Protein AF-A0A7R9UVR1-F1 (afdb_monomer_lite)

Radius of gyration: 29.75 Å; chains: 1; bounding box: 66×22×89 Å

Organism: Diacronema lutheri (NCBI:txid2081491)

pLDDT: mean 82.29, std 15.9, range [39.88, 96.25]

Structure (mmCIF, N/CA/C/O backbone):
data_AF-A0A7R9UVR1-F1
#
_entry.id   AF-A0A7R9UVR1-F1
#
loop_
_atom_site.group_PDB
_atom_site.id
_atom_site.type_symbol
_atom_site.label_atom_id
_atom_site.label_alt_id
_atom_site.label_comp_id
_atom_site.label_asym_id
_atom_site.label_entity_id
_atom_site.label_seq_id
_atom_site.pdbx_PDB_ins_code
_atom_site.Cartn_x
_atom_site.Cartn_y
_atom_site.Cartn_z
_atom_site.occupancy
_atom_site.B_iso_or_equiv
_atom_site.auth_seq_id
_atom_site.auth_comp_id
_atom_site.auth_asym_id
_atom_site.auth_atom_id
_atom_site.pdbx_PDB_model_num
ATOM 1 N N . ALA A 1 1 ? 2.947 2.803 -9.183 1.00 72.75 1 ALA A N 1
ATOM 2 C CA . ALA A 1 1 ? 2.234 4.051 -8.822 1.00 72.75 1 ALA A CA 1
ATOM 3 C C . ALA A 1 1 ? 0.709 3.906 -8.888 1.00 72.75 1 ALA A C 1
ATOM 5 O O . ALA A 1 1 ? 0.065 4.100 -7.869 1.00 72.75 1 ALA A O 1
ATOM 6 N N . LEU A 1 2 ? 0.120 3.517 -10.029 1.00 87.69 2 LEU A N 1
ATOM 7 C CA . LEU A 1 2 ? -1.346 3.423 -10.174 1.00 87.69 2 LEU A CA 1
ATOM 8 C C . LEU A 1 2 ? -2.016 2.459 -9.180 1.00 87.69 2 LEU A C 1
ATOM 10 O O . LEU A 1 2 ? -2.982 2.841 -8.531 1.00 87.69 2 LEU A O 1
ATOM 14 N N . VAL A 1 3 ? -1.470 1.249 -9.014 1.00 89.31 3 VAL A N 1
ATOM 15 C CA . VAL A 1 3 ? -1.991 0.250 -8.058 1.00 89.31 3 VAL A CA 1
ATOM 16 C C . VAL A 1 3 ? -2.031 0.812 -6.633 1.00 89.31 3 VAL A C 1
ATOM 18 O O . VAL A 1 3 ? -3.046 0.691 -5.957 1.00 89.31 3 VAL A O 1
ATOM 21 N N . LEU A 1 4 ? -0.973 1.518 -6.221 1.00 91.94 4 LEU A N 1
ATOM 22 C CA . LEU A 1 4 ? -0.893 2.198 -4.926 1.00 91.94 4 LEU A CA 1
ATOM 23 C C . LEU A 1 4 ? -2.024 3.215 -4.736 1.00 91.94 4 LEU A C 1
ATOM 25 O O . LEU A 1 4 ? -2.702 3.192 -3.714 1.00 91.94 4 LEU A O 1
ATOM 29 N N . CYS A 1 5 ? -2.265 4.075 -5.729 1.00 93.50 5 CYS A N 1
ATOM 30 C CA . CYS A 1 5 ? -3.325 5.081 -5.653 1.00 93.50 5 CYS A CA 1
ATOM 31 C C . CYS A 1 5 ? -4.727 4.456 -5.612 1.00 93.50 5 CYS A C 1
ATOM 33 O O . CYS A 1 5 ? -5.573 4.909 -4.844 1.00 93.50 5 CYS A O 1
ATOM 35 N N . VAL A 1 6 ? -4.976 3.417 -6.416 1.00 94.88 6 VAL A N 1
ATOM 36 C CA . VAL A 1 6 ? -6.276 2.726 -6.454 1.00 94.88 6 VAL A CA 1
ATOM 37 C C . VAL A 1 6 ? -6.572 2.070 -5.109 1.00 94.88 6 VAL A C 1
ATOM 39 O O . VAL A 1 6 ? -7.637 2.305 -4.539 1.00 94.88 6 VAL A O 1
ATOM 42 N N . PHE A 1 7 ? -5.620 1.312 -4.560 1.00 94.56 7 PHE A N 1
ATOM 43 C CA . PHE A 1 7 ? -5.794 0.695 -3.248 1.00 94.56 7 PHE A CA 1
ATOM 44 C C . PHE A 1 7 ? -5.912 1.734 -2.132 1.00 94.56 7 PHE A C 1
ATOM 46 O O . PHE A 1 7 ? -6.785 1.585 -1.286 1.00 94.56 7 PHE A O 1
ATOM 53 N N . ALA A 1 8 ? -5.153 2.833 -2.173 1.00 94.62 8 ALA A N 1
ATOM 54 C CA . ALA A 1 8 ? -5.292 3.913 -1.197 1.00 94.62 8 ALA A CA 1
ATOM 55 C C . ALA A 1 8 ? -6.711 4.513 -1.185 1.00 94.62 8 ALA A C 1
ATOM 57 O O . ALA A 1 8 ? -7.279 4.728 -0.114 1.00 94.62 8 ALA A O 1
ATOM 58 N N . ILE A 1 9 ? -7.318 4.740 -2.356 1.00 95.12 9 ILE A N 1
ATOM 59 C CA . ILE A 1 9 ? -8.695 5.254 -2.454 1.00 95.12 9 ILE A CA 1
ATOM 60 C C . ILE A 1 9 ? -9.707 4.231 -1.932 1.00 95.12 9 ILE A C 1
ATOM 62 O O . ILE A 1 9 ? -10.597 4.598 -1.164 1.00 95.12 9 ILE A O 1
ATOM 66 N N . ILE A 1 10 ? -9.557 2.955 -2.295 1.00 94.81 10 ILE A N 1
ATOM 67 C CA . ILE A 1 10 ? -10.413 1.876 -1.782 1.00 94.81 10 ILE A CA 1
ATOM 68 C C . ILE A 1 10 ? -10.289 1.782 -0.253 1.00 94.81 10 ILE A C 1
ATOM 70 O O . ILE A 1 10 ? -11.297 1.714 0.446 1.00 94.81 10 ILE A O 1
ATOM 74 N N . GLY A 1 11 ? -9.072 1.856 0.287 1.00 92.31 11 GLY A N 1
ATOM 75 C CA . GLY A 1 11 ? -8.818 1.855 1.724 1.00 92.31 11 GLY A CA 1
ATOM 76 C C . GLY A 1 11 ? -9.487 3.029 2.444 1.00 92.31 11 GLY A C 1
ATOM 77 O O . GLY A 1 11 ? -10.083 2.831 3.500 1.00 92.31 11 GLY A O 1
ATOM 78 N N . MET A 1 12 ? -9.487 4.231 1.856 1.00 93.56 12 MET A N 1
ATOM 79 C CA . MET A 1 12 ? -10.249 5.368 2.398 1.00 93.56 12 MET A CA 1
ATOM 80 C C . MET A 1 12 ? -11.758 5.110 2.409 1.00 93.56 12 MET A C 1
ATOM 82 O O . MET A 1 12 ? -12.429 5.449 3.380 1.00 93.56 12 MET A O 1
ATOM 86 N N . GLN A 1 13 ? -12.301 4.508 1.349 1.00 92.62 13 GLN A N 1
ATOM 87 C CA . GLN A 1 13 ? -13.732 4.203 1.268 1.00 92.62 13 GLN A CA 1
ATOM 88 C C . GLN A 1 13 ? -14.159 3.148 2.296 1.00 92.62 13 GLN A C 1
ATOM 90 O O . GLN A 1 13 ? -15.254 3.241 2.843 1.00 92.62 13 GLN A O 1
ATOM 95 N N . LEU A 1 14 ? -13.298 2.168 2.575 1.00 91.31 14 LEU A N 1
ATOM 96 C CA . LEU A 1 14 ? -13.593 1.076 3.504 1.00 91.31 14 LEU A CA 1
ATOM 97 C C . LEU A 1 14 ? -13.311 1.433 4.967 1.00 91.31 14 LEU A C 1
ATOM 99 O O . LEU A 1 14 ? -14.070 1.042 5.852 1.00 91.31 14 LEU A O 1
ATOM 103 N N . PHE A 1 15 ? -12.220 2.154 5.229 1.00 90.56 15 PHE A N 1
ATOM 104 C CA . PHE A 1 15 ? -11.678 2.334 6.578 1.00 90.56 15 PHE A CA 1
ATOM 105 C C . PHE A 1 15 ? -11.545 3.798 7.005 1.00 90.56 15 PHE A C 1
ATOM 107 O O . PHE A 1 15 ? -11.273 4.059 8.173 1.00 90.56 15 PHE A O 1
ATOM 114 N N . GLY A 1 16 ? -11.751 4.767 6.109 1.00 86.69 16 GLY A N 1
ATOM 115 C CA . GLY A 1 16 ? -11.497 6.183 6.400 1.00 86.69 16 GLY A CA 1
ATOM 116 C C . GLY A 1 16 ? -12.417 6.804 7.451 1.00 86.69 16 GLY A C 1
ATOM 117 O O . GLY A 1 16 ? -12.056 7.810 8.053 1.00 86.69 16 GLY A O 1
ATOM 118 N N . GLN A 1 17 ? -13.576 6.192 7.711 1.00 84.44 17 GLN A N 1
ATOM 119 C CA . GLN A 1 17 ? -14.498 6.606 8.778 1.00 84.44 17 GLN A CA 1
ATOM 120 C C . GLN A 1 17 ? -14.344 5.786 10.064 1.00 84.44 17 GLN A C 1
ATOM 122 O O . GLN A 1 17 ? -15.000 6.086 11.062 1.00 84.44 17 GLN A O 1
ATOM 127 N N . LEU A 1 18 ? -13.516 4.738 10.055 1.00 84.25 18 LEU A N 1
ATOM 128 C CA . LEU A 1 18 ? -13.335 3.892 11.225 1.00 84.25 18 LEU A CA 1
ATOM 129 C C . LEU A 1 18 ? -12.326 4.521 12.192 1.00 84.25 18 LEU A C 1
ATOM 131 O O . LEU A 1 18 ? -11.320 5.087 11.754 1.00 84.25 18 LEU A O 1
ATOM 135 N N . PRO A 1 19 ? -12.549 4.393 13.511 1.00 75.94 19 PRO A N 1
ATOM 136 C CA . PRO A 1 19 ? -11.560 4.795 14.496 1.00 75.94 19 PRO A CA 1
ATOM 137 C C . PRO A 1 19 ? -10.287 3.966 14.306 1.00 75.94 19 PRO A C 1
ATOM 139 O O . PRO A 1 19 ? -10.300 2.750 14.483 1.00 75.94 19 PRO A O 1
ATOM 142 N N . SER A 1 20 ? -9.182 4.620 13.951 1.00 69.38 20 SER A N 1
ATOM 143 C CA . SER A 1 20 ? -7.864 3.987 13.934 1.00 69.38 20 SER A CA 1
ATOM 144 C C . SER A 1 20 ? -7.091 4.361 15.192 1.00 69.38 20 SER A C 1
ATOM 146 O O . SER A 1 20 ? -7.002 5.535 15.551 1.00 69.38 20 SER A O 1
ATOM 148 N N . ALA A 1 21 ? -6.500 3.363 15.846 1.00 64.75 21 ALA A N 1
ATOM 149 C CA . ALA A 1 21 ? -5.586 3.567 16.968 1.00 64.75 21 ALA A CA 1
ATOM 150 C C . ALA A 1 21 ? -4.155 3.920 16.512 1.00 64.75 21 ALA A C 1
ATOM 152 O O . ALA A 1 21 ? -3.315 4.278 17.337 1.00 64.75 21 ALA A O 1
ATOM 153 N N . THR A 1 22 ? -3.858 3.810 15.211 1.00 67.38 22 THR A N 1
ATOM 154 C CA . THR A 1 22 ? -2.517 3.991 14.643 1.00 67.38 22 THR A CA 1
ATOM 155 C C . THR A 1 22 ? -2.390 5.312 13.885 1.00 67.38 22 THR A C 1
ATOM 157 O O . THR A 1 22 ? -3.321 5.780 13.221 1.00 67.38 22 THR A O 1
ATOM 160 N N . ARG A 1 23 ? -1.197 5.921 13.973 1.00 68.19 23 ARG A N 1
ATOM 161 C CA . ARG A 1 23 ? -0.853 7.152 13.240 1.00 68.19 23 ARG A CA 1
ATOM 162 C C . ARG A 1 23 ? -0.951 6.947 11.726 1.00 68.19 23 ARG A C 1
ATOM 164 O O . ARG A 1 23 ? -1.407 7.845 11.026 1.00 68.19 23 ARG A O 1
ATOM 171 N N . ASP A 1 24 ? -0.588 5.754 11.268 1.00 73.69 24 ASP A N 1
ATOM 172 C CA . ASP A 1 24 ? -0.794 5.305 9.896 1.00 73.69 24 ASP A CA 1
ATOM 173 C C . ASP A 1 24 ? -2.237 4.807 9.783 1.00 73.69 24 ASP A C 1
ATOM 175 O O . ASP A 1 24 ? -2.661 3.898 10.504 1.00 73.69 24 ASP A O 1
ATOM 179 N N . ASN A 1 25 ? -3.040 5.476 8.960 1.00 81.94 25 ASN A N 1
ATOM 180 C CA . ASN A 1 25 ? -4.464 5.195 8.824 1.00 81.94 25 ASN A CA 1
ATOM 181 C C . ASN A 1 25 ? -5.010 5.659 7.469 1.00 81.94 25 ASN A C 1
ATOM 183 O O . ASN A 1 25 ? -4.320 6.311 6.691 1.00 81.94 25 ASN A O 1
ATOM 187 N N . PHE A 1 26 ? -6.270 5.328 7.197 1.00 90.25 26 PHE A N 1
ATOM 188 C CA . PHE A 1 26 ? -6.941 5.648 5.936 1.00 90.25 26 PHE A CA 1
ATOM 189 C C . PHE A 1 26 ? -7.816 6.914 6.013 1.00 90.25 26 PHE A C 1
ATOM 191 O O . PHE A 1 26 ? -8.743 7.066 5.224 1.00 90.25 26 PHE A O 1
ATOM 198 N N . SER A 1 27 ? -7.554 7.831 6.955 1.00 86.81 27 SER A N 1
ATOM 199 C CA . SER A 1 27 ? -8.414 9.010 7.187 1.00 86.81 27 SER A CA 1
ATOM 200 C C . SER A 1 27 ? -8.372 10.057 6.070 1.00 86.81 27 SER A C 1
ATOM 202 O O . SER A 1 27 ? -9.341 10.778 5.847 1.00 86.81 27 SER A O 1
ATOM 204 N N . ASN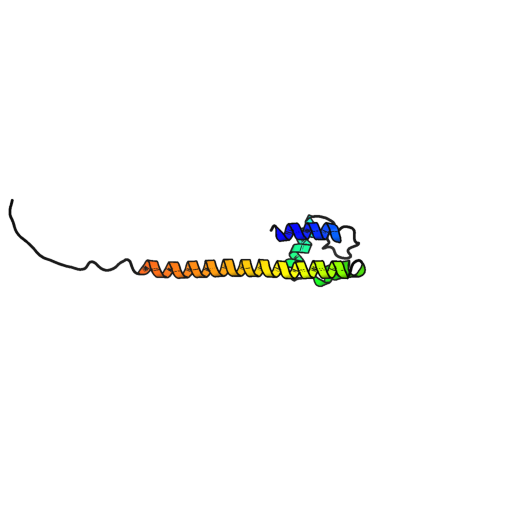 A 1 28 ? -7.241 10.177 5.377 1.00 89.75 28 ASN A N 1
ATOM 205 C CA . ASN A 1 28 ? -7.043 11.117 4.281 1.00 89.75 28 ASN A CA 1
ATOM 206 C C . ASN A 1 28 ? -6.132 10.504 3.219 1.00 89.75 28 ASN A C 1
ATOM 208 O O . ASN A 1 28 ? -5.415 9.541 3.485 1.00 89.75 28 ASN A O 1
ATOM 212 N N . PHE A 1 29 ? -6.135 11.092 2.023 1.00 91.25 29 PHE A N 1
ATOM 213 C CA . PHE A 1 29 ? -5.447 10.521 0.867 1.00 91.25 29 PHE A CA 1
ATOM 214 C C . PHE A 1 29 ? -3.942 10.337 1.083 1.00 91.25 29 PHE A C 1
ATOM 216 O O . PHE A 1 29 ? -3.410 9.285 0.747 1.00 91.25 29 PHE A O 1
ATOM 223 N N . GLY A 1 30 ? -3.261 11.319 1.681 1.00 90.56 30 GLY A N 1
ATOM 224 C CA . GLY A 1 30 ? -1.820 11.232 1.926 1.00 90.56 30 GLY A CA 1
ATOM 225 C C . GLY A 1 30 ? -1.466 10.102 2.893 1.00 90.56 30 GLY A C 1
ATOM 226 O O . GLY A 1 30 ? -0.583 9.297 2.606 1.00 90.56 30 GLY A O 1
ATOM 227 N N . GLN A 1 31 ? -2.202 9.994 4.002 1.00 91.19 31 GLN A N 1
ATOM 228 C CA . GLN A 1 31 ? -2.002 8.914 4.972 1.00 91.19 31 GLN A CA 1
ATOM 229 C C . GLN A 1 31 ? -2.389 7.548 4.404 1.00 91.19 31 GLN A C 1
ATOM 231 O O . GLN A 1 31 ? -1.663 6.583 4.606 1.00 91.19 31 GLN A O 1
ATOM 236 N N . ALA A 1 32 ? -3.465 7.469 3.619 1.00 92.81 32 ALA A N 1
ATOM 237 C CA . ALA A 1 32 ? -3.862 6.245 2.934 1.00 92.81 32 ALA A CA 1
ATOM 238 C C . ALA A 1 32 ? -2.797 5.782 1.928 1.00 92.81 32 ALA A C 1
ATOM 240 O O . ALA A 1 32 ? -2.529 4.585 1.823 1.00 92.81 32 ALA A O 1
ATOM 241 N N . LEU A 1 33 ? -2.161 6.718 1.215 1.00 93.31 33 LEU A N 1
ATOM 242 C CA . LEU A 1 33 ? -1.067 6.424 0.292 1.00 93.31 33 LEU A CA 1
ATOM 243 C C . LEU A 1 33 ? 0.150 5.859 1.039 1.00 93.31 33 LEU A C 1
ATOM 245 O O . LEU A 1 33 ? 0.688 4.832 0.630 1.00 93.31 33 LEU A O 1
ATOM 249 N N . LEU A 1 34 ? 0.544 6.489 2.152 1.00 92.25 34 LEU A N 1
ATOM 250 C CA . LEU A 1 34 ? 1.647 6.025 3.001 1.00 92.25 34 LEU A CA 1
ATOM 251 C C . LEU A 1 34 ? 1.342 4.667 3.640 1.00 92.25 34 LEU A C 1
ATOM 253 O O . LEU A 1 34 ? 2.165 3.763 3.567 1.00 92.25 34 LEU A O 1
ATOM 257 N N . ALA A 1 35 ? 0.146 4.491 4.197 1.00 91.62 35 ALA A N 1
ATOM 258 C CA . ALA A 1 35 ? -0.296 3.233 4.785 1.00 91.62 35 ALA A CA 1
ATOM 259 C C . ALA A 1 35 ? -0.290 2.097 3.750 1.00 91.62 35 ALA A C 1
ATOM 261 O O . ALA A 1 35 ? 0.211 1.010 4.021 1.00 91.62 35 ALA A O 1
ATOM 262 N N . THR A 1 36 ? -0.780 2.355 2.534 1.00 93.38 36 THR A N 1
ATOM 263 C CA . THR A 1 36 ? -0.755 1.371 1.439 1.00 93.38 36 THR A CA 1
ATOM 264 C C . THR A 1 36 ? 0.679 1.057 1.004 1.00 93.38 36 THR A C 1
ATOM 266 O O . THR A 1 36 ? 0.988 -0.097 0.722 1.00 93.38 36 THR A O 1
ATOM 269 N N . PHE A 1 37 ? 1.572 2.052 0.995 1.00 91.62 37 PHE A N 1
ATOM 270 C CA . PHE A 1 37 ? 2.995 1.849 0.714 1.00 91.62 37 PHE A CA 1
ATOM 271 C C . PHE A 1 37 ? 3.672 0.978 1.778 1.00 91.62 37 PHE A C 1
ATOM 273 O O . PHE A 1 37 ? 4.360 0.029 1.425 1.00 91.62 37 PHE A O 1
ATOM 280 N N . VAL A 1 38 ? 3.413 1.230 3.061 1.00 91.81 38 VAL A N 1
ATOM 281 C CA . VAL A 1 38 ? 3.918 0.412 4.177 1.00 91.81 38 VAL A CA 1
ATOM 282 C C . VAL A 1 38 ? 3.450 -1.045 4.055 1.00 91.81 38 VAL A C 1
ATOM 284 O O . VAL A 1 38 ? 4.242 -1.974 4.200 1.00 91.81 38 VAL A O 1
ATOM 287 N N . VAL A 1 39 ? 2.184 -1.273 3.687 1.00 92.25 39 VAL A N 1
ATOM 288 C CA . VAL A 1 39 ? 1.694 -2.639 3.430 1.00 92.25 39 VAL A CA 1
ATOM 289 C C . VAL A 1 39 ? 2.386 -3.272 2.221 1.00 92.25 39 VAL A C 1
ATOM 291 O O . VAL A 1 39 ? 2.727 -4.451 2.266 1.00 92.25 39 VAL A O 1
ATOM 294 N N . MET A 1 40 ? 2.636 -2.496 1.164 1.00 91.00 40 MET A N 1
ATOM 295 C CA . MET A 1 40 ? 3.355 -2.953 -0.027 1.00 91.00 40 MET A CA 1
ATOM 296 C C . MET A 1 40 ? 4.802 -3.361 0.283 1.00 91.00 40 MET A C 1
ATOM 298 O O . MET A 1 40 ? 5.297 -4.304 -0.328 1.00 91.00 40 MET A O 1
ATOM 302 N N . THR A 1 41 ? 5.473 -2.702 1.232 1.00 90.44 41 THR A N 1
ATOM 303 C CA . THR A 1 41 ? 6.822 -3.100 1.670 1.00 90.44 41 THR A CA 1
ATOM 304 C C . THR A 1 41 ? 6.820 -4.307 2.612 1.00 90.44 41 THR A C 1
ATOM 306 O O . THR A 1 41 ? 7.883 -4.849 2.901 1.00 90.44 41 THR A O 1
ATOM 309 N N . GLY A 1 42 ? 5.650 -4.744 3.093 1.00 88.00 42 GLY A N 1
ATOM 310 C CA . GLY A 1 42 ? 5.514 -5.904 3.973 1.00 88.00 42 GLY A CA 1
ATOM 311 C C . GLY A 1 42 ? 5.904 -5.649 5.431 1.00 88.00 42 GLY A C 1
ATOM 312 O O . GLY A 1 42 ? 5.951 -6.599 6.212 1.00 88.00 42 GLY A O 1
ATOM 313 N N . ASP A 1 43 ? 6.110 -4.391 5.825 1.00 89.12 43 ASP A N 1
ATOM 314 C CA . ASP A 1 43 ? 6.429 -4.007 7.203 1.00 89.12 43 ASP A CA 1
ATOM 315 C C . ASP A 1 43 ? 5.207 -3.384 7.892 1.00 89.12 43 ASP A C 1
ATOM 317 O O . ASP A 1 43 ? 4.385 -2.743 7.246 1.00 89.12 43 ASP A O 1
ATOM 321 N N . GLY A 1 44 ? 5.029 -3.608 9.195 1.00 87.25 44 GLY A N 1
ATOM 322 C CA . GLY A 1 44 ? 3.977 -2.965 10.002 1.00 87.25 44 GLY A CA 1
ATOM 323 C C . GLY A 1 44 ? 2.506 -3.227 9.609 1.00 87.25 44 GLY A C 1
ATOM 324 O O . GLY A 1 44 ? 1.595 -2.750 10.289 1.00 87.25 44 GLY A O 1
ATOM 325 N N . TRP A 1 45 ? 2.228 -4.001 8.555 1.00 90.94 45 TRP A N 1
ATOM 326 C CA . TRP A 1 45 ? 0.874 -4.196 8.013 1.00 90.94 45 TRP A CA 1
ATOM 327 C C . TRP A 1 45 ? -0.064 -4.978 8.934 1.00 90.94 45 TRP A C 1
ATOM 329 O O . TRP A 1 45 ? -1.271 -4.740 8.923 1.00 90.94 45 TRP A O 1
ATOM 339 N N . THR A 1 46 ? 0.462 -5.894 9.748 1.00 90.88 46 THR A N 1
ATOM 340 C CA . THR A 1 46 ? -0.335 -6.683 10.701 1.00 90.88 46 THR A CA 1
ATOM 341 C C . THR A 1 46 ? -0.920 -5.802 11.799 1.00 90.88 46 THR A C 1
ATOM 343 O O . THR A 1 46 ? -2.094 -5.942 12.137 1.00 90.88 46 THR A O 1
ATOM 346 N N . ALA A 1 47 ? -0.130 -4.857 12.319 1.00 89.12 47 ALA A N 1
ATOM 347 C CA . ALA A 1 47 ? -0.577 -3.885 13.312 1.00 89.12 47 ALA A CA 1
ATOM 348 C C . ALA A 1 47 ? -1.636 -2.940 12.726 1.00 89.12 47 ALA A C 1
ATOM 350 O O . ALA A 1 47 ? -2.655 -2.674 13.365 1.00 89.12 47 ALA A O 1
ATOM 351 N N . LEU A 1 48 ? -1.432 -2.498 11.482 1.00 90.00 48 LEU A N 1
ATOM 352 C CA . LEU A 1 48 ? -2.395 -1.669 10.764 1.00 90.00 48 LEU A CA 1
ATOM 353 C C . LEU A 1 48 ? -3.721 -2.415 10.526 1.00 90.00 48 LEU A C 1
ATOM 355 O O . LEU A 1 48 ? -4.788 -1.875 10.809 1.00 90.00 48 LEU A O 1
ATOM 359 N N . MET A 1 49 ? -3.669 -3.672 10.072 1.00 91.06 49 MET A N 1
ATOM 360 C CA . MET A 1 49 ? -4.853 -4.521 9.895 1.00 91.06 49 MET A CA 1
ATOM 361 C C . MET A 1 49 ? -5.586 -4.752 11.221 1.00 91.06 49 MET A C 1
ATOM 363 O O . MET A 1 49 ? -6.814 -4.664 11.263 1.00 91.06 49 MET A O 1
ATOM 367 N N . ALA A 1 50 ? -4.853 -5.023 12.305 1.00 89.12 50 ALA A N 1
ATOM 368 C CA . ALA A 1 50 ? -5.431 -5.262 13.625 1.00 89.12 50 ALA A CA 1
ATOM 369 C C . ALA A 1 50 ? -6.265 -4.070 14.127 1.00 89.12 50 ALA A C 1
ATOM 371 O O . ALA A 1 50 ? -7.293 -4.280 14.774 1.00 89.12 50 ALA A O 1
ATOM 372 N N . GLY A 1 51 ? -5.880 -2.839 13.766 1.00 87.38 51 GLY A N 1
ATOM 373 C CA . GLY A 1 51 ? -6.642 -1.626 14.073 1.00 87.38 51 GLY A CA 1
ATOM 374 C C . GLY A 1 51 ? -8.066 -1.629 13.504 1.00 87.38 51 GLY A C 1
ATOM 375 O O . GLY A 1 51 ? -8.988 -1.166 14.170 1.00 87.38 51 GLY A O 1
ATOM 376 N N . TYR A 1 52 ? -8.270 -2.215 12.321 1.00 88.69 52 TYR A N 1
ATOM 377 C CA . TYR A 1 52 ? -9.577 -2.272 11.648 1.00 88.69 52 TYR A CA 1
ATOM 378 C C . TYR A 1 52 ? -10.305 -3.607 11.831 1.00 88.69 52 TYR A C 1
ATOM 380 O O . TYR A 1 52 ? -11.531 -3.681 11.701 1.00 88.69 52 TYR A O 1
ATOM 388 N N . TYR A 1 53 ? -9.570 -4.665 12.180 1.00 88.69 53 TYR A N 1
ATOM 389 C CA . TYR A 1 53 ? -10.099 -6.021 12.316 1.00 88.69 53 TYR A CA 1
ATOM 390 C C . TYR A 1 53 ? -11.235 -6.126 13.341 1.00 88.69 53 TYR A C 1
ATOM 392 O O . TYR A 1 53 ? -12.174 -6.894 13.152 1.00 88.69 53 TYR A O 1
ATOM 400 N N . THR A 1 54 ? -11.185 -5.322 14.403 1.00 86.81 54 THR A N 1
ATOM 401 C CA . THR A 1 54 ? -12.217 -5.278 15.452 1.00 86.81 54 THR A CA 1
ATOM 402 C C . THR A 1 54 ? -13.570 -4.769 14.951 1.00 86.81 54 THR A C 1
ATOM 404 O O . THR A 1 54 ? -14.600 -5.153 15.498 1.00 86.81 54 THR A O 1
ATOM 407 N N . HIS A 1 55 ? -13.577 -3.934 13.909 1.00 85.69 55 HIS A N 1
ATOM 408 C CA . HIS A 1 55 ? -14.786 -3.310 13.365 1.00 85.69 55 HIS A CA 1
ATOM 409 C C . HIS A 1 55 ? -15.280 -4.019 12.099 1.00 85.69 55 HIS A C 1
ATOM 411 O O . HIS A 1 55 ? -16.484 -4.126 11.880 1.00 85.69 55 HIS A O 1
ATOM 417 N N . ALA A 1 56 ? -14.363 -4.514 11.263 1.00 87.06 56 ALA A N 1
ATOM 418 C CA . ALA A 1 56 ? -14.693 -5.148 9.990 1.00 87.06 56 ALA A CA 1
ATOM 419 C C . ALA A 1 56 ? -13.729 -6.310 9.681 1.00 87.06 56 ALA A C 1
ATOM 421 O O . ALA A 1 56 ? -12.872 -6.171 8.806 1.00 87.06 56 ALA A O 1
ATOM 422 N N . PRO A 1 57 ? -13.835 -7.466 10.361 1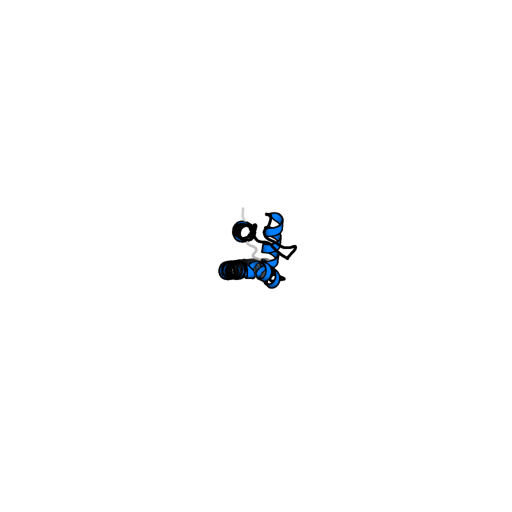.00 88.56 57 PRO A N 1
ATOM 423 C CA . PRO A 1 57 ? -12.832 -8.532 10.283 1.00 88.56 57 PRO A CA 1
ATOM 424 C C . PRO A 1 57 ? -12.713 -9.140 8.880 1.00 88.56 57 PRO A C 1
ATOM 426 O O . PRO A 1 57 ? -11.609 -9.257 8.348 1.00 88.56 57 PRO A O 1
ATOM 429 N N . MET A 1 58 ? -13.847 -9.463 8.245 1.00 91.19 58 MET A N 1
ATOM 430 C CA . MET A 1 58 ? -13.871 -10.084 6.915 1.00 91.19 58 MET A CA 1
ATOM 431 C C . MET A 1 58 ? -13.348 -9.126 5.836 1.00 91.19 58 MET A C 1
ATOM 433 O O . MET A 1 58 ? -12.489 -9.490 5.037 1.00 91.19 58 MET A O 1
ATOM 437 N N . THR A 1 59 ? -13.833 -7.881 5.846 1.00 90.50 59 THR A N 1
ATOM 438 C CA . THR A 1 59 ? -13.445 -6.842 4.882 1.00 90.50 59 THR A CA 1
ATOM 439 C C . THR A 1 59 ? -11.983 -6.441 5.047 1.00 90.50 59 THR A C 1
ATOM 441 O O . THR A 1 59 ? -11.275 -6.304 4.053 1.00 90.50 59 THR A O 1
ATOM 444 N N . SER A 1 60 ? -11.509 -6.305 6.291 1.00 91.50 60 SER A N 1
ATOM 445 C CA . SER A 1 60 ? -10.105 -5.999 6.582 1.00 91.50 60 SER A CA 1
ATOM 446 C C . SER A 1 60 ? -9.201 -7.121 6.088 1.00 91.50 60 SER A C 1
ATOM 448 O O . SER A 1 60 ? -8.283 -6.864 5.317 1.00 91.50 60 SER A O 1
ATOM 450 N N . ALA A 1 61 ? -9.488 -8.376 6.445 1.00 92.44 61 ALA A N 1
ATOM 451 C CA . ALA A 1 61 ? -8.692 -9.508 5.978 1.00 92.44 61 ALA A CA 1
ATOM 452 C C . ALA A 1 61 ? -8.649 -9.582 4.444 1.00 92.44 61 ALA A C 1
ATOM 454 O O . ALA A 1 61 ? -7.569 -9.675 3.867 1.00 92.44 61 ALA A O 1
ATOM 455 N N . ALA A 1 62 ? -9.800 -9.465 3.774 1.00 94.81 62 ALA A N 1
ATOM 456 C CA . ALA A 1 62 ? -9.868 -9.503 2.316 1.00 94.81 62 ALA A CA 1
ATOM 457 C C . ALA A 1 62 ? -9.069 -8.362 1.656 1.00 94.81 62 ALA A C 1
ATOM 459 O O . ALA A 1 62 ? -8.320 -8.601 0.706 1.00 94.81 62 ALA A O 1
ATOM 460 N N . TYR A 1 63 ? -9.179 -7.134 2.172 1.00 94.69 63 TYR A N 1
ATOM 461 C CA . TYR A 1 63 ? -8.440 -5.983 1.652 1.00 94.69 63 TYR A CA 1
ATOM 462 C C . TYR A 1 63 ? -6.924 -6.143 1.824 1.00 94.69 63 TYR A C 1
ATOM 464 O O . TYR A 1 63 ? -6.189 -6.039 0.847 1.00 94.69 63 TYR A O 1
ATOM 472 N N . PHE A 1 64 ? -6.443 -6.436 3.036 1.00 93.56 64 PHE A N 1
ATOM 473 C CA . PHE A 1 64 ? -5.002 -6.529 3.297 1.00 93.56 64 PHE A CA 1
ATOM 474 C C . PHE A 1 64 ? -4.364 -7.723 2.578 1.00 93.56 64 PHE A C 1
ATOM 476 O O . PHE A 1 64 ? -3.294 -7.578 1.994 1.00 93.56 64 PHE A O 1
ATOM 483 N N . VAL A 1 65 ? -5.032 -8.883 2.544 1.00 94.25 65 VAL A N 1
ATOM 484 C CA . VAL A 1 65 ? -4.524 -10.062 1.824 1.00 94.25 65 VAL A CA 1
ATOM 485 C C . VAL A 1 65 ? -4.464 -9.802 0.319 1.00 94.25 65 VAL A C 1
ATOM 487 O O . VAL A 1 65 ? -3.438 -10.074 -0.301 1.00 94.25 65 VAL A O 1
ATOM 490 N N . SER A 1 66 ? -5.523 -9.243 -0.277 1.00 94.81 66 SER A N 1
ATOM 491 C CA . SER A 1 66 ? -5.509 -8.911 -1.710 1.00 94.81 66 SER A CA 1
ATOM 492 C C . SER A 1 66 ? -4.450 -7.859 -2.045 1.00 94.81 66 SER A C 1
ATOM 494 O O . SER A 1 66 ? -3.740 -8.015 -3.039 1.00 94.81 66 SER A O 1
ATOM 496 N N . LEU A 1 67 ? -4.275 -6.846 -1.191 1.00 94.19 67 LEU A N 1
ATOM 497 C CA . LEU A 1 67 ? -3.237 -5.832 -1.344 1.00 94.19 67 LEU A CA 1
ATOM 498 C C . LEU A 1 67 ? -1.834 -6.451 -1.312 1.00 94.19 67 LEU A C 1
ATOM 500 O O . LEU A 1 67 ? -1.028 -6.122 -2.176 1.00 94.19 67 LEU A O 1
ATOM 504 N N . ILE A 1 68 ? -1.549 -7.374 -0.387 1.00 93.56 68 ILE A N 1
ATOM 505 C CA . ILE A 1 68 ? -0.252 -8.071 -0.308 1.00 93.56 68 ILE A CA 1
ATOM 506 C C . ILE A 1 68 ? -0.009 -8.922 -1.560 1.00 93.56 68 ILE A C 1
ATOM 508 O O . ILE A 1 68 ? 1.062 -8.842 -2.159 1.00 93.56 68 ILE A O 1
ATOM 512 N N . VAL A 1 69 ? -1.001 -9.705 -1.995 1.00 94.94 69 VAL A N 1
ATOM 513 C CA . VAL A 1 69 ? -0.872 -10.576 -3.177 1.00 94.94 69 VAL A CA 1
ATOM 514 C C . VAL A 1 69 ? -0.618 -9.758 -4.442 1.00 94.94 69 VAL A C 1
ATOM 516 O O . VAL A 1 69 ? 0.323 -10.045 -5.183 1.00 94.94 69 VAL A O 1
ATOM 519 N N . VAL A 1 70 ? -1.419 -8.715 -4.680 1.00 94.00 70 VAL A N 1
ATOM 520 C CA . VAL A 1 70 ? -1.265 -7.851 -5.860 1.00 94.00 70 VAL A CA 1
ATOM 521 C C . VAL A 1 70 ? 0.052 -7.077 -5.798 1.00 94.00 70 VAL A C 1
ATOM 523 O O . VAL A 1 70 ? 0.749 -6.981 -6.806 1.00 94.00 70 VAL A O 1
ATOM 526 N N . SER A 1 71 ? 0.426 -6.566 -4.622 1.00 90.81 71 SER A N 1
ATOM 527 C CA . SER A 1 71 ? 1.693 -5.855 -4.419 1.00 90.81 71 SE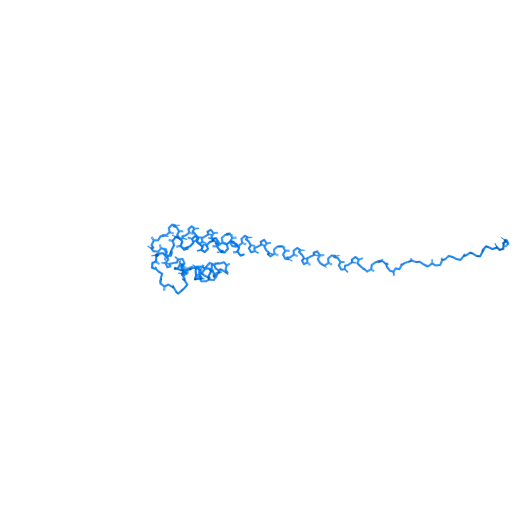R A CA 1
ATOM 52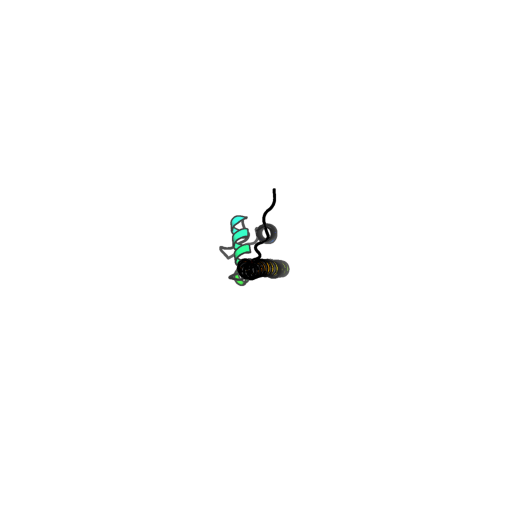8 C C . SER A 1 71 ? 2.893 -6.734 -4.741 1.00 90.81 71 SER A C 1
ATOM 530 O O . SER A 1 71 ? 3.750 -6.324 -5.521 1.00 90.81 71 SER A O 1
ATOM 532 N N . ASN A 1 72 ? 2.923 -7.959 -4.215 1.00 91.69 72 ASN A N 1
ATOM 533 C CA . ASN A 1 72 ? 4.002 -8.905 -4.481 1.00 91.69 72 ASN A CA 1
ATOM 534 C C . ASN A 1 72 ? 4.071 -9.282 -5.960 1.00 91.69 72 ASN A C 1
ATOM 536 O O . ASN A 1 72 ? 5.161 -9.323 -6.517 1.00 91.69 72 ASN A O 1
ATOM 540 N N . TYR A 1 73 ? 2.931 -9.501 -6.620 1.00 93.88 73 TYR A N 1
ATOM 541 C CA . TYR A 1 73 ? 2.910 -9.797 -8.054 1.00 93.88 73 TYR A CA 1
ATOM 542 C C . TYR A 1 73 ? 3.512 -8.655 -8.886 1.00 93.88 73 TYR A C 1
ATOM 544 O O . TYR A 1 73 ? 4.343 -8.885 -9.761 1.00 93.88 73 TYR A O 1
ATOM 552 N N . VAL A 1 74 ? 3.145 -7.409 -8.575 1.00 91.31 74 VAL A N 1
ATOM 553 C CA . VAL A 1 74 ? 3.691 -6.226 -9.254 1.00 91.31 74 VAL A CA 1
ATOM 554 C C . VAL A 1 74 ? 5.185 -6.051 -8.964 1.00 91.31 74 VAL A C 1
ATOM 556 O O . VAL A 1 74 ? 5.941 -5.764 -9.889 1.00 91.31 74 VAL A O 1
ATOM 559 N N . LEU A 1 75 ? 5.621 -6.235 -7.711 1.00 90.56 75 LEU A N 1
ATOM 560 C CA . LEU A 1 75 ? 7.034 -6.141 -7.326 1.00 90.56 75 LEU A CA 1
ATOM 561 C C . LEU A 1 75 ? 7.882 -7.212 -8.014 1.00 90.56 75 LEU A C 1
ATOM 563 O O . LEU A 1 75 ? 8.932 -6.891 -8.561 1.00 90.56 75 LEU A O 1
ATOM 567 N N . LEU A 1 76 ? 7.416 -8.461 -8.035 1.00 93.50 76 LEU A N 1
ATOM 568 C CA . LEU A 1 76 ? 8.106 -9.557 -8.714 1.00 93.50 76 LEU A CA 1
ATOM 569 C C . LEU A 1 76 ? 8.216 -9.293 -10.215 1.00 93.50 76 LEU A C 1
ATOM 571 O O . LEU A 1 76 ? 9.304 -9.419 -10.766 1.00 93.50 76 LEU A O 1
ATOM 575 N N . ASN A 1 77 ? 7.136 -8.854 -10.863 1.00 92.69 77 ASN A N 1
ATOM 576 C CA . ASN A 1 77 ? 7.176 -8.512 -12.285 1.00 92.69 77 ASN A CA 1
ATOM 577 C C . ASN A 1 77 ? 8.131 -7.347 -12.582 1.00 92.69 77 ASN A C 1
ATOM 579 O O . ASN A 1 77 ? 8.789 -7.353 -13.618 1.00 92.69 77 ASN A O 1
ATOM 583 N N . LEU A 1 78 ? 8.239 -6.368 -11.679 1.00 92.75 78 LE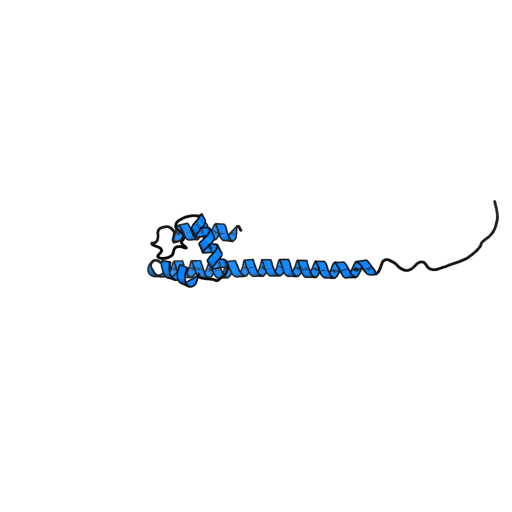U A N 1
ATOM 584 C CA . LEU A 1 78 ? 9.198 -5.272 -11.815 1.00 92.75 78 LEU A CA 1
ATOM 585 C C . LEU A 1 78 ? 10.645 -5.766 -11.671 1.00 92.75 78 LEU A C 1
ATOM 587 O O . LEU A 1 78 ? 11.497 -5.378 -12.463 1.00 92.75 78 LEU A O 1
ATOM 591 N N . ILE A 1 79 ? 10.916 -6.640 -10.697 1.00 94.81 79 ILE A N 1
ATOM 592 C CA . ILE A 1 79 ? 12.242 -7.243 -10.507 1.00 94.81 79 ILE A CA 1
ATOM 593 C C . ILE A 1 79 ? 12.621 -8.088 -11.724 1.00 94.81 79 ILE A C 1
ATOM 595 O O . ILE A 1 79 ? 13.734 -7.960 -12.216 1.00 94.81 79 ILE A O 1
ATOM 599 N N . ILE A 1 80 ? 11.699 -8.904 -12.242 1.00 96.00 80 ILE A N 1
ATOM 600 C CA . ILE A 1 80 ? 11.926 -9.713 -13.447 1.00 96.00 80 ILE A CA 1
ATOM 601 C C . ILE A 1 80 ? 12.253 -8.813 -14.640 1.00 96.00 80 ILE A C 1
ATOM 603 O O . ILE A 1 80 ? 13.218 -9.083 -15.341 1.00 96.00 80 ILE A O 1
ATOM 607 N N . ALA A 1 81 ? 11.500 -7.730 -14.847 1.00 95.88 81 ALA A N 1
ATOM 608 C CA . ALA A 1 81 ? 11.767 -6.797 -15.938 1.00 95.88 81 ALA A CA 1
ATOM 609 C C . ALA A 1 81 ? 13.162 -6.156 -15.834 1.00 95.88 81 ALA A C 1
ATOM 611 O O . ALA A 1 81 ? 13.864 -6.063 -16.834 1.00 95.88 81 ALA A O 1
ATOM 612 N N . ILE A 1 82 ? 13.579 -5.755 -14.628 1.00 95.38 82 ILE A N 1
ATOM 613 C CA . ILE A 1 82 ? 14.914 -5.184 -14.390 1.00 95.38 82 ILE A CA 1
ATOM 614 C C . ILE A 1 82 ? 16.010 -6.236 -14.602 1.00 95.38 82 ILE A C 1
ATOM 616 O O . ILE A 1 82 ? 17.038 -5.932 -15.194 1.00 95.38 82 ILE A O 1
ATOM 620 N N . MET A 1 83 ? 15.796 -7.468 -14.136 1.00 96.25 83 MET A N 1
ATOM 621 C CA . MET A 1 83 ? 16.746 -8.570 -14.315 1.00 96.25 83 MET A CA 1
ATOM 622 C C . MET A 1 83 ? 16.919 -8.944 -15.787 1.00 96.25 83 MET A C 1
ATOM 624 O O . MET A 1 83 ? 18.040 -9.182 -16.211 1.00 96.25 83 MET A O 1
ATOM 628 N N . LEU A 1 84 ? 15.827 -8.983 -16.557 1.00 94.69 84 LEU A N 1
ATOM 629 C CA . LEU A 1 84 ? 15.880 -9.252 -17.995 1.00 94.69 84 LEU A CA 1
ATOM 630 C C . LEU A 1 84 ? 16.649 -8.157 -18.733 1.00 94.69 84 LEU A C 1
ATOM 632 O O . LEU A 1 84 ? 17.568 -8.479 -19.469 1.00 94.69 84 LEU A O 1
ATOM 636 N N . ALA A 1 85 ? 16.356 -6.884 -18.453 1.00 93.75 85 ALA A N 1
ATOM 637 C CA . ALA A 1 85 ? 17.109 -5.775 -19.036 1.00 93.75 85 ALA A CA 1
ATOM 638 C C . ALA A 1 85 ? 18.611 -5.853 -18.702 1.00 93.75 85 ALA A C 1
ATOM 640 O O . ALA A 1 85 ? 19.445 -5.598 -19.556 1.00 93.75 85 ALA A O 1
ATOM 641 N N . ALA A 1 86 ? 18.961 -6.263 -17.478 1.00 91.69 86 ALA A N 1
ATOM 642 C CA . ALA A 1 86 ? 20.355 -6.435 -17.079 1.00 91.69 86 ALA A CA 1
ATOM 643 C C . ALA A 1 86 ? 21.056 -7.629 -17.752 1.00 91.69 86 ALA A C 1
ATOM 645 O O . ALA A 1 86 ? 22.279 -7.633 -17.820 1.00 91.69 86 ALA A O 1
ATOM 646 N N . PHE A 1 87 ? 20.320 -8.657 -18.182 1.00 91.88 87 PHE A N 1
ATOM 647 C CA . PHE A 1 87 ? 20.887 -9.767 -18.951 1.00 91.88 87 PHE A CA 1
ATOM 648 C C . PHE A 1 87 ? 21.041 -9.403 -20.427 1.00 91.88 87 PHE A C 1
ATOM 650 O O . PHE A 1 87 ? 22.096 -9.680 -20.983 1.00 91.88 87 PHE A O 1
ATOM 657 N N . ASP A 1 88 ? 20.057 -8.714 -21.009 1.00 92.25 88 ASP A N 1
ATOM 658 C CA . ASP A 1 88 ? 20.144 -8.205 -22.383 1.00 92.25 88 ASP A CA 1
ATOM 659 C C . ASP A 1 88 ? 21.354 -7.254 -22.542 1.00 92.25 88 ASP A C 1
ATOM 661 O O . ASP A 1 88 ? 22.125 -7.397 -23.486 1.00 92.25 88 ASP A O 1
ATOM 665 N N . ASP A 1 89 ? 21.600 -6.364 -21.567 1.00 88.69 89 ASP A N 1
ATOM 666 C CA . ASP A 1 89 ? 22.765 -5.457 -21.570 1.00 88.69 89 ASP A CA 1
ATOM 667 C C . ASP A 1 89 ? 24.124 -6.200 -21.524 1.00 88.69 89 ASP A C 1
ATOM 669 O O . ASP A 1 89 ? 25.132 -5.666 -21.983 1.00 88.69 89 ASP A O 1
ATOM 673 N N . LEU A 1 90 ? 24.188 -7.407 -20.942 1.00 81.94 90 LEU A N 1
ATOM 674 C CA . LEU A 1 90 ? 25.425 -8.200 -20.859 1.00 81.94 90 LEU A CA 1
ATOM 675 C C . LEU A 1 90 ? 25.712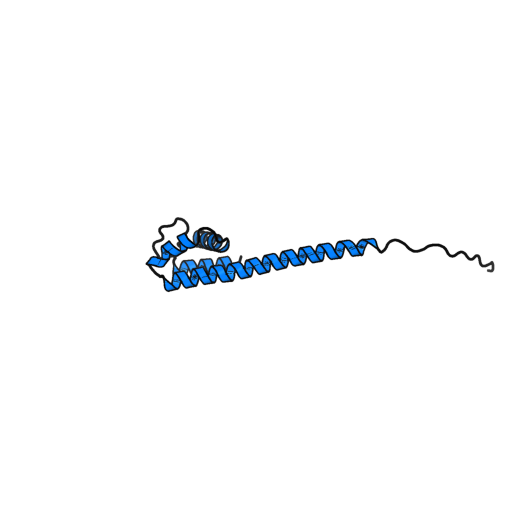 -8.972 -22.150 1.00 81.94 90 LEU A C 1
ATOM 677 O O . LEU A 1 90 ? 26.880 -9.143 -22.494 1.00 81.94 90 LEU A O 1
ATOM 681 N N . ASP A 1 91 ? 24.668 -9.440 -22.836 1.00 80.12 91 ASP A N 1
ATOM 682 C CA . ASP A 1 91 ? 24.804 -10.187 -24.088 1.00 80.12 91 ASP A CA 1
ATOM 683 C C . ASP A 1 91 ? 25.263 -9.263 -25.242 1.00 80.12 91 ASP A C 1
ATOM 685 O O . ASP A 1 91 ? 26.063 -9.682 -26.080 1.00 80.12 91 ASP A O 1
ATOM 689 N N . ASP A 1 92 ? 24.853 -7.987 -25.245 1.00 73.44 92 ASP A N 1
ATOM 690 C CA . ASP A 1 92 ? 25.255 -7.000 -26.264 1.00 73.44 92 ASP A CA 1
ATOM 691 C C . ASP A 1 92 ? 26.753 -6.588 -26.175 1.00 73.44 92 ASP A C 1
ATOM 693 O O . ASP A 1 92 ? 27.367 -6.240 -27.187 1.00 73.44 92 ASP A O 1
ATOM 697 N N . ASP A 1 93 ? 27.390 -6.664 -24.995 1.00 65.56 93 ASP A N 1
ATOM 698 C CA . ASP A 1 93 ? 28.798 -6.260 -24.772 1.00 65.56 93 ASP A CA 1
ATOM 699 C C . ASP A 1 93 ? 29.846 -7.280 -25.302 1.00 65.56 93 ASP A C 1
ATOM 701 O O . ASP A 1 93 ? 31.042 -6.952 -25.442 1.00 65.56 93 ASP A O 1
ATOM 705 N N . ASP A 1 94 ? 29.418 -8.514 -25.604 1.00 60.34 94 ASP A N 1
ATOM 706 C CA . ASP A 1 94 ? 30.270 -9.599 -26.115 1.00 60.34 94 ASP A CA 1
ATOM 707 C C . ASP A 1 94 ? 30.333 -9.650 -27.659 1.00 60.34 94 ASP A C 1
ATOM 709 O O . ASP A 1 94 ? 31.350 -10.088 -28.215 1.00 60.34 94 ASP A O 1
ATOM 713 N N . ASP A 1 95 ? 29.335 -9.111 -28.370 1.00 59.69 95 ASP A N 1
ATOM 714 C CA . ASP A 1 95 ? 29.296 -9.112 -29.843 1.00 59.69 95 ASP A CA 1
ATOM 715 C C . ASP A 1 95 ? 30.146 -7.993 -30.491 1.00 59.69 95 ASP A C 1
ATOM 717 O O . ASP A 1 95 ? 30.609 -8.134 -31.629 1.00 59.69 95 ASP A O 1
ATOM 721 N N . ASP A 1 96 ? 30.496 -6.931 -29.755 1.00 57.31 96 ASP A N 1
ATOM 722 C CA . ASP A 1 96 ? 31.267 -5.789 -30.283 1.00 57.31 96 ASP A CA 1
ATOM 723 C C . ASP A 1 96 ? 32.802 -6.006 -30.341 1.00 57.31 96 ASP A C 1
ATOM 725 O O . ASP A 1 96 ? 33.557 -5.119 -30.755 1.00 57.31 96 ASP A O 1
ATOM 729 N N . LYS A 1 97 ? 33.319 -7.193 -29.973 1.00 53.88 97 LYS A N 1
ATOM 730 C CA . LYS A 1 97 ? 34.774 -7.494 -30.007 1.00 53.88 97 LYS A CA 1
ATOM 731 C C . LYS A 1 97 ? 35.252 -8.399 -31.147 1.00 53.88 97 LYS A C 1
ATOM 733 O O . LYS A 1 97 ? 36.449 -8.680 -31.209 1.00 53.88 97 LYS A O 1
ATOM 738 N N . THR A 1 98 ? 34.396 -8.814 -32.085 1.00 51.16 98 THR A N 1
ATOM 739 C CA . THR A 1 98 ? 34.814 -9.716 -33.187 1.00 51.16 98 THR A CA 1
ATOM 740 C C . THR A 1 98 ? 34.858 -9.087 -34.589 1.00 51.16 98 THR A C 1
ATOM 742 O O . THR A 1 98 ? 35.304 -9.734 -35.533 1.00 51.16 98 THR A O 1
ATOM 745 N N . GLY A 1 99 ? 34.528 -7.800 -34.748 1.00 50.28 99 GLY A N 1
ATOM 746 C CA . GLY A 1 99 ? 34.487 -7.120 -36.056 1.00 50.28 99 GLY A CA 1
ATOM 747 C C . GLY A 1 99 ? 35.778 -6.438 -36.541 1.00 50.28 99 GLY A C 1
ATOM 748 O O . GLY A 1 99 ? 35.704 -5.572 -37.410 1.00 50.28 99 GLY A O 1
ATOM 749 N N . GLY A 1 100 ? 36.952 -6.753 -35.983 1.00 49.28 100 GLY A N 1
ATOM 750 C CA . GLY A 1 100 ? 38.169 -5.951 -36.180 1.00 49.28 100 GLY A CA 1
ATOM 751 C C . GLY A 1 100 ? 39.437 -6.741 -36.484 1.00 49.28 100 GLY A C 1
ATOM 752 O O . GLY A 1 100 ? 40.472 -6.469 -35.882 1.00 49.28 100 GLY A O 1
ATOM 753 N N . GLY A 1 101 ? 39.391 -7.721 -37.386 1.00 51.84 101 GLY A N 1
ATOM 754 C CA . GLY A 1 101 ? 40.618 -8.397 -37.797 1.00 51.84 101 GLY A CA 1
ATOM 755 C C . GLY A 1 101 ? 40.428 -9.515 -38.806 1.00 51.84 101 GLY A C 1
ATOM 756 O O . GLY A 1 101 ? 40.531 -10.669 -38.426 1.00 51.84 101 GLY A O 1
ATOM 757 N N . ASP A 1 102 ? 40.231 -9.181 -40.080 1.00 49.69 102 ASP A N 1
ATOM 758 C CA . ASP A 1 102 ? 40.977 -9.841 -41.155 1.00 49.69 102 ASP A CA 1
ATOM 759 C C . ASP A 1 102 ? 40.912 -9.018 -42.448 1.00 49.69 102 ASP A C 1
ATOM 761 O O . ASP A 1 102 ? 39.895 -8.430 -42.807 1.00 49.69 102 ASP A O 1
ATOM 765 N N . GLY A 1 103 ? 42.049 -8.959 -43.118 1.00 45.44 103 GLY A N 1
ATOM 766 C CA . GLY A 1 103 ? 42.328 -8.196 -44.326 1.00 45.44 103 GLY A CA 1
ATOM 767 C C . GLY A 1 103 ? 43.818 -8.251 -44.648 1.00 45.44 103 GLY A C 1
ATOM 768 O O . GLY A 1 103 ? 44.400 -7.266 -45.100 1.00 45.44 103 GLY A O 1
ATOM 769 N N . GLY A 1 104 ? 44.460 -9.381 -44.331 1.00 41.69 104 GLY A N 1
ATOM 770 C CA . GLY A 1 104 ? 45.825 -9.671 -44.730 1.00 41.69 104 GLY A CA 1
ATOM 771 C C . GLY A 1 104 ? 45.913 -9.985 -46.223 1.00 41.69 104 GLY A C 1
ATOM 772 O O . GLY A 1 104 ? 45.259 -10.895 -46.713 1.00 41.69 104 GLY A O 1
ATOM 773 N N . GLY A 1 105 ? 46.777 -9.235 -46.909 1.00 46.88 105 GLY A N 1
ATOM 774 C CA . GLY A 1 105 ? 47.722 -9.729 -47.914 1.00 46.88 105 GLY A CA 1
ATOM 775 C C . GLY A 1 105 ? 47.206 -10.580 -49.079 1.00 46.88 105 GLY A C 1
ATOM 776 O O . GLY A 1 105 ? 47.042 -11.788 -48.962 1.00 46.88 105 GLY A O 1
ATOM 777 N N . GLY A 1 106 ? 47.190 -9.980 -50.267 1.00 39.88 106 GLY A N 1
ATOM 778 C CA . GLY A 1 106 ? 47.281 -10.690 -51.539 1.00 39.88 106 GLY A CA 1
ATOM 779 C C . GLY A 1 106 ? 47.940 -9.767 -52.550 1.00 39.88 106 GLY A C 1
ATOM 780 O O . GLY A 1 106 ? 47.353 -8.761 -52.927 1.00 39.88 106 GLY A O 1
ATOM 781 N N . GLY A 1 107 ? 49.203 -10.034 -52.871 1.00 51.25 107 GLY A N 1
ATOM 782 C CA . GLY A 1 107 ? 49.931 -9.303 -53.894 1.00 51.25 107 GLY A CA 1
ATOM 783 C C . GLY A 1 107 ? 49.782 -9.965 -55.252 1.00 51.25 107 GLY A C 1
ATOM 784 O O . GLY A 1 107 ? 49.912 -11.180 -55.360 1.00 51.25 107 GLY A O 1
ATOM 785 N N . ASP A 1 108 ? 49.625 -9.145 -56.276 1.00 53.72 108 ASP A N 1
ATOM 786 C CA . ASP A 1 108 ? 49.827 -9.501 -57.669 1.00 53.72 108 ASP A CA 1
ATOM 787 C C . ASP A 1 108 ? 50.003 -8.215 -58.479 1.00 53.72 108 ASP A C 1
ATOM 789 O O . ASP A 1 108 ? 49.107 -7.394 -58.655 1.00 53.72 108 ASP A O 1
ATOM 793 N N . GLY A 1 109 ? 51.238 -8.008 -58.934 1.00 58.19 109 GLY A N 1
ATOM 794 C CA . GLY A 1 109 ? 51.499 -7.058 -59.994 1.00 58.19 109 GLY A CA 1
ATOM 795 C C . GLY A 1 109 ? 50.956 -7.617 -61.300 1.00 58.19 109 GLY A C 1
ATOM 796 O O . GLY A 1 109 ? 51.361 -8.701 -61.707 1.00 58.19 109 GLY A O 1
ATOM 797 N N . GLU A 1 110 ? 50.130 -6.843 -61.997 1.00 56.81 110 GLU A N 1
ATOM 798 C CA . GLU A 1 110 ? 49.878 -7.061 -63.417 1.00 56.81 110 GLU A CA 1
ATOM 799 C C . GLU A 1 110 ? 49.854 -5.723 -64.184 1.00 56.81 110 GLU A C 1
ATOM 801 O O . GLU A 1 110 ? 48.923 -4.932 -64.117 1.00 56.81 110 GLU A O 1
ATOM 806 N N . LEU A 1 111 ? 51.002 -5.455 -64.814 1.00 58.25 111 LEU A N 1
ATOM 807 C CA . LEU A 1 111 ? 51.209 -5.018 -66.200 1.00 58.25 111 LEU A CA 1
ATOM 808 C C . LEU A 1 111 ? 50.434 -3.804 -66.766 1.00 58.25 111 LEU A C 1
ATOM 810 O O . LEU A 1 111 ? 49.243 -3.841 -67.039 1.00 58.25 111 LEU A O 1
ATOM 814 N N . VAL A 1 112 ? 51.223 -2.767 -67.088 1.00 54.25 112 VAL A N 1
ATOM 815 C CA . VAL A 1 112 ? 51.269 -2.036 -68.377 1.00 54.25 112 VAL A CA 1
ATOM 816 C C . VAL A 1 112 ? 50.133 -2.332 -69.370 1.00 54.25 112 VAL A C 1
ATOM 818 O O . VAL A 1 112 ? 50.073 -3.431 -69.918 1.00 54.25 112 VAL A O 1
ATOM 821 N N . SER A 1 113 ? 49.360 -1.297 -69.732 1.00 53.44 113 SER A N 1
ATOM 822 C CA . SER A 1 113 ? 49.190 -0.784 -71.114 1.00 53.44 113 SER A CA 1
ATOM 823 C C . SER A 1 113 ? 48.057 0.248 -71.192 1.00 53.44 113 SER A C 1
ATOM 825 O O . SER A 1 113 ? 46.939 -0.039 -70.771 1.00 53.44 113 SER A O 1
ATOM 827 N N . GLY A 1 114 ? 48.334 1.411 -71.790 1.00 49.41 114 GLY A N 1
ATOM 828 C CA . GLY A 1 114 ? 47.345 2.440 -72.129 1.00 49.41 114 GLY A CA 1
ATOM 829 C C . GLY A 1 114 ? 47.954 3.824 -72.224 1.00 49.41 114 GLY A C 1
ATOM 830 O O . GLY A 1 114 ? 47.776 4.584 -71.251 1.00 49.41 114 GLY A O 1
#

Secondary structure (DSSP, 8-state):
-HHHHHHHHHHHHHHTTSPPSSSS-SSSHHHHHHHHHHHHHTSSHHHHHHHHHTT-HHHHHHHHHHHHHHHHHHHHHHHHHHHHHHHHHHHHHHHTTSSS--------------

Foldseek 3Di:
DVLLQVLLVVQCVVWLPPDFPDPQGSVDSVSSSVLLVCLLVVHPVVVRLVRCCVPPVVVSCVSSVVSNVVSVVVVVVVVVVVVVVVVVVVVVVVVVPPPDDDDDDDDDDDDDDD

InterPro domains:
  IPR005821 Ion transport domain [PF00520] (2-92)
  IPR043203 Voltage-gated cation channel calcium and sodium [PTHR10037] (2-95)

Sequence (114 aa):
ALVLCVFAIIGMQLFGQLPSATRDNFSNFGQALLATFVVMTGDGWTALMAGYYTHAPMTSAAYFVSLIVVSNYVLLNLIIAIMLAAFDDLDDDDDDKTGGGDGGGGGDGELVSG